Protein AF-X1CZ68-F1 (afdb_monomer_lite)

Structure (mmCIF, N/CA/C/O backbone):
data_AF-X1CZ68-F1
#
_entry.id   AF-X1CZ68-F1
#
loop_
_atom_site.group_PDB
_atom_site.id
_atom_site.type_symbol
_atom_site.label_atom_id
_atom_site.label_alt_id
_atom_site.label_comp_id
_atom_site.label_asym_id
_atom_site.label_entity_id
_atom_site.label_seq_id
_atom_site.pdbx_PDB_ins_code
_atom_site.Cartn_x
_atom_site.Cartn_y
_atom_site.Cartn_z
_atom_site.occupancy
_atom_site.B_iso_or_equiv
_atom_site.auth_seq_id
_atom_site.auth_comp_id
_atom_site.auth_asym_id
_atom_site.auth_atom_id
_atom_site.pdbx_PDB_model_num
ATOM 1 N N . MET A 1 1 ? -23.044 -4.910 13.559 1.00 77.00 1 MET A N 1
A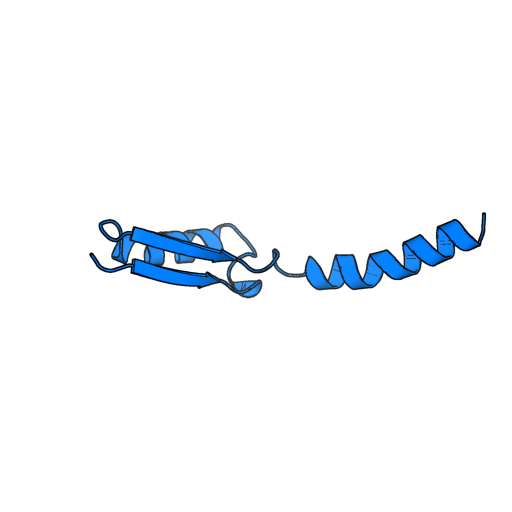TOM 2 C CA . MET A 1 1 ? -21.590 -4.648 13.624 1.00 77.00 1 MET A CA 1
ATOM 3 C C . MET A 1 1 ? -21.196 -3.961 12.331 1.00 77.00 1 MET A C 1
ATOM 5 O O . MET A 1 1 ? -21.365 -4.562 11.278 1.00 77.00 1 MET A O 1
ATOM 9 N N . THR A 1 2 ? -20.769 -2.704 12.396 1.00 90.94 2 THR A N 1
ATOM 10 C CA . THR A 1 2 ? -20.391 -1.931 11.206 1.00 90.94 2 THR A CA 1
ATOM 11 C C . THR A 1 2 ? -19.034 -2.407 10.691 1.00 90.94 2 THR A C 1
ATOM 13 O O . THR A 1 2 ? -18.118 -2.650 11.478 1.00 90.94 2 THR A O 1
ATOM 16 N N . VAL A 1 3 ? -18.913 -2.578 9.374 1.00 96.94 3 VAL A N 1
ATOM 17 C CA . VAL A 1 3 ? -17.643 -2.890 8.706 1.00 96.94 3 VAL A CA 1
ATOM 18 C C . VAL A 1 3 ? -17.223 -1.668 7.906 1.00 96.94 3 VAL A C 1
ATOM 20 O O . VAL A 1 3 ? -17.983 -1.190 7.067 1.00 96.94 3 VAL A O 1
ATOM 23 N N . VAL A 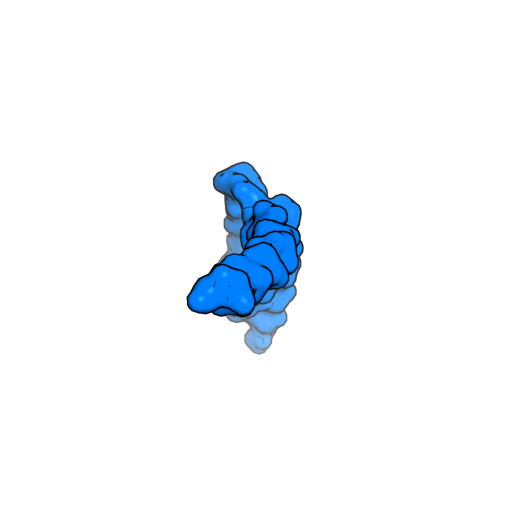1 4 ? -16.015 -1.174 8.158 1.00 97.75 4 VAL A N 1
ATOM 24 C CA . VAL A 1 4 ? -15.454 -0.006 7.477 1.00 97.75 4 VAL A CA 1
ATOM 25 C C . VAL A 1 4 ? -14.425 -0.477 6.457 1.00 97.75 4 VAL A C 1
ATOM 27 O O . VAL A 1 4 ? -13.443 -1.134 6.806 1.00 97.75 4 VAL A O 1
ATOM 30 N N . ILE A 1 5 ? -14.648 -0.140 5.189 1.00 98.00 5 ILE A N 1
ATOM 31 C CA . ILE A 1 5 ? -13.739 -0.467 4.086 1.00 98.00 5 ILE A CA 1
ATOM 32 C C . ILE A 1 5 ? -12.989 0.804 3.698 1.00 98.00 5 ILE A C 1
ATOM 34 O O . ILE A 1 5 ? -13.604 1.811 3.353 1.00 98.00 5 ILE A O 1
ATOM 38 N N . MET A 1 6 ? -11.660 0.764 3.749 1.00 98.06 6 MET A N 1
ATOM 39 C CA . MET A 1 6 ? -10.803 1.911 3.451 1.00 98.06 6 MET A CA 1
ATOM 40 C C . MET A 1 6 ? -9.890 1.580 2.277 1.00 98.06 6 MET A C 1
ATOM 42 O O . MET A 1 6 ? -9.058 0.676 2.375 1.00 98.06 6 MET A O 1
ATOM 46 N N . LYS A 1 7 ? -10.023 2.322 1.174 1.00 98.06 7 LYS A N 1
ATOM 47 C CA . LYS A 1 7 ? -9.141 2.190 0.012 1.00 98.06 7 LYS A CA 1
ATOM 48 C C . LYS A 1 7 ? -8.119 3.321 -0.028 1.00 98.06 7 LYS A C 1
ATOM 50 O O . LYS A 1 7 ? -8.496 4.488 -0.082 1.00 98.06 7 LYS A O 1
ATOM 55 N N . PHE A 1 8 ? -6.837 2.976 -0.114 1.00 97.81 8 PHE A N 1
ATOM 56 C CA . PHE A 1 8 ? -5.731 3.929 -0.229 1.00 97.81 8 PHE A CA 1
ATOM 57 C C . PHE A 1 8 ? -5.062 3.814 -1.600 1.00 97.81 8 PHE A C 1
ATOM 59 O O . PHE A 1 8 ? -4.629 2.738 -2.010 1.00 97.81 8 PHE A 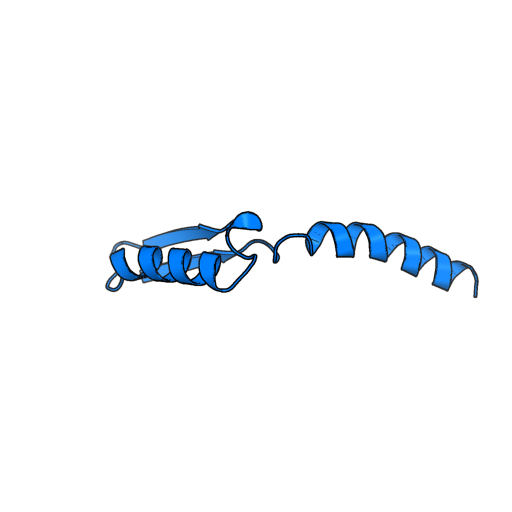O 1
ATOM 66 N N . GLY A 1 9 ? -5.023 4.924 -2.344 1.00 97.50 9 GLY A N 1
ATOM 67 C CA . GLY A 1 9 ? -4.298 5.009 -3.616 1.00 97.50 9 GLY A CA 1
ATOM 68 C C . GLY A 1 9 ? -2.785 5.130 -3.421 1.00 97.50 9 GLY A C 1
ATOM 69 O O . GLY A 1 9 ? -2.321 5.371 -2.310 1.00 97.50 9 GLY A O 1
ATOM 70 N N . GLY A 1 10 ? -2.017 5.020 -4.510 1.00 96.44 10 GLY A N 1
ATOM 71 C CA . GLY A 1 10 ? -0.550 5.078 -4.451 1.00 96.44 10 GLY A CA 1
ATOM 72 C C . GLY A 1 10 ? -0.002 6.379 -3.849 1.00 96.44 10 GLY A C 1
ATOM 73 O O . GLY A 1 10 ? 0.990 6.344 -3.131 1.00 96.44 10 GLY A O 1
ATOM 74 N N . SER A 1 11 ? -0.690 7.513 -4.033 1.00 95.12 11 SER A N 1
ATOM 75 C CA . SER A 1 11 ? -0.312 8.797 -3.420 1.00 95.12 11 SER A CA 1
ATOM 76 C C . SER A 1 11 ? -0.394 8.800 -1.887 1.00 95.12 11 SER A C 1
ATOM 78 O O . SER A 1 11 ? 0.317 9.564 -1.238 1.00 95.12 11 SER A O 1
ATOM 80 N N . CYS A 1 12 ? -1.223 7.934 -1.298 1.00 96.88 12 CYS A N 1
ATOM 81 C CA . CYS A 1 12 ? -1.306 7.735 0.149 1.00 96.88 12 CYS A CA 1
ATOM 82 C C . CYS A 1 12 ? -0.224 6.772 0.668 1.00 96.88 12 CYS A C 1
ATOM 84 O O . CYS A 1 12 ? -0.009 6.689 1.872 1.00 96.88 12 CYS A O 1
ATOM 86 N N . LEU A 1 13 ? 0.455 6.052 -0.227 1.00 97.44 13 LEU A N 1
ATOM 87 C CA . LEU A 1 13 ? 1.415 4.991 0.073 1.00 97.44 13 LEU A CA 1
ATOM 88 C C . LEU A 1 13 ? 2.793 5.358 -0.497 1.00 97.44 13 LEU A C 1
ATOM 90 O O . LEU A 1 13 ? 3.384 4.619 -1.286 1.00 97.44 13 LEU A O 1
ATOM 94 N N . LYS A 1 14 ? 3.257 6.564 -0.153 1.00 97.44 14 LYS A N 1
ATOM 95 C CA . LYS A 1 14 ? 4.486 7.165 -0.690 1.00 97.44 14 LYS A CA 1
ATOM 96 C C . LYS A 1 14 ? 5.620 7.210 0.331 1.00 97.44 14 LYS A C 1
ATOM 98 O O . LYS A 1 14 ? 6.736 6.815 0.023 1.00 97.44 14 LYS A O 1
ATOM 103 N N . ASP A 1 15 ? 5.337 7.732 1.519 1.00 97.31 15 ASP A N 1
ATOM 104 C CA . ASP A 1 15 ? 6.332 8.011 2.552 1.00 97.31 15 ASP A CA 1
ATOM 105 C C . ASP A 1 15 ? 5.705 7.969 3.951 1.00 97.31 15 ASP A C 1
ATOM 107 O O . ASP A 1 15 ? 4.484 7.885 4.109 1.00 97.31 15 ASP A O 1
ATOM 111 N N . ASN A 1 16 ? 6.550 8.052 4.979 1.00 97.31 16 ASN A N 1
ATOM 112 C CA . ASN A 1 16 ? 6.125 8.006 6.377 1.00 97.31 16 ASN A CA 1
ATOM 113 C C . ASN A 1 16 ? 5.071 9.076 6.726 1.00 97.31 16 ASN A C 1
ATOM 115 O O . ASN A 1 16 ? 4.143 8.820 7.490 1.00 97.31 16 ASN A O 1
ATOM 119 N N . THR A 1 17 ? 5.160 10.271 6.136 1.00 97.94 17 THR A N 1
ATOM 120 C CA . THR A 1 17 ? 4.185 11.344 6.374 1.00 97.94 17 THR A CA 1
ATOM 121 C C . THR A 1 17 ? 2.804 10.959 5.846 1.00 97.94 17 THR A C 1
ATOM 123 O O . THR A 1 17 ? 1.796 11.207 6.513 1.00 97.94 17 THR A O 1
ATOM 126 N N . ALA A 1 18 ? 2.728 10.322 4.677 1.00 97.50 18 ALA A N 1
ATOM 127 C CA . ALA A 1 18 ? 1.477 9.791 4.144 1.00 97.50 18 ALA A CA 1
ATOM 128 C C . ALA A 1 18 ? 0.917 8.653 5.018 1.00 97.50 18 ALA A C 1
ATOM 130 O O . ALA A 1 18 ? -0.277 8.653 5.329 1.00 97.50 18 ALA A O 1
ATOM 131 N N . PHE A 1 19 ? 1.774 7.749 5.504 1.00 97.94 19 PHE A N 1
ATOM 132 C CA . PHE A 1 19 ? 1.368 6.670 6.412 1.00 97.94 19 PHE A CA 1
ATOM 133 C C . PHE A 1 19 ? 0.848 7.184 7.761 1.00 97.94 19 PHE A C 1
ATOM 135 O O . PHE A 1 19 ? -0.157 6.674 8.253 1.00 97.94 19 PHE A O 1
ATOM 142 N N . ASN A 1 20 ? 1.435 8.244 8.319 1.00 98.44 20 ASN A N 1
ATOM 143 C CA . ASN A 1 20 ? 0.914 8.885 9.529 1.00 98.44 20 ASN A CA 1
ATOM 144 C C . ASN A 1 20 ? -0.501 9.450 9.321 1.00 98.44 20 ASN A C 1
ATOM 146 O O . ASN A 1 20 ? -1.349 9.350 10.206 1.00 98.44 20 ASN A O 1
ATOM 150 N N . LYS A 1 21 ? -0.802 9.995 8.134 1.00 98.00 21 LYS A N 1
ATOM 151 C CA . LYS A 1 21 ? -2.167 10.437 7.797 1.00 98.00 21 LYS A CA 1
ATOM 152 C C . LYS A 1 21 ? -3.136 9.260 7.710 1.00 98.00 21 LYS A C 1
ATOM 154 O O . LYS A 1 21 ? -4.243 9.363 8.233 1.00 98.00 21 LYS A O 1
ATOM 159 N N . ILE A 1 22 ? -2.717 8.147 7.099 1.00 97.81 22 ILE A N 1
ATOM 160 C CA . ILE A 1 22 ? -3.502 6.905 7.084 1.00 97.81 22 ILE A CA 1
ATOM 161 C C . ILE A 1 22 ? -3.795 6.470 8.519 1.00 97.81 22 ILE A C 1
ATOM 163 O O . ILE A 1 22 ? -4.960 6.312 8.865 1.00 97.81 22 ILE A O 1
ATOM 167 N N . TYR A 1 23 ? -2.770 6.349 9.364 1.00 97.69 23 TYR A N 1
ATOM 168 C CA . TYR A 1 23 ? -2.911 5.962 10.768 1.00 97.69 23 TYR A CA 1
ATOM 169 C C . TYR A 1 23 ? -3.918 6.841 11.520 1.00 97.69 23 TYR A C 1
ATOM 171 O O . TYR A 1 23 ? -4.810 6.336 12.200 1.00 97.69 23 TYR A O 1
ATOM 179 N N . ASN A 1 24 ? -3.843 8.159 11.341 1.00 98.06 24 ASN A N 1
ATOM 180 C CA . ASN A 1 24 ? -4.784 9.078 11.974 1.00 98.06 24 ASN A CA 1
ATOM 181 C C . ASN A 1 24 ? -6.231 8.828 11.520 1.00 98.06 24 ASN A C 1
ATOM 183 O O . ASN A 1 24 ? -7.132 8.820 12.355 1.00 98.06 24 ASN A O 1
ATOM 187 N N . ILE A 1 25 ? -6.460 8.563 10.228 1.00 96.75 25 ILE A N 1
ATOM 188 C CA . ILE A 1 25 ? -7.790 8.227 9.693 1.00 96.75 25 ILE A CA 1
ATOM 189 C C . ILE A 1 25 ? -8.277 6.878 10.235 1.00 96.75 25 ILE A C 1
ATOM 191 O O . ILE A 1 25 ? -9.430 6.761 10.651 1.00 96.75 25 ILE A O 1
ATOM 195 N N . THR A 1 26 ? -7.422 5.851 10.265 1.00 96.94 26 THR A N 1
ATOM 196 C CA . THR A 1 26 ? -7.815 4.515 10.742 1.00 96.94 26 THR A CA 1
ATOM 197 C C . THR A 1 26 ? -8.148 4.502 12.234 1.00 96.94 26 THR A C 1
ATOM 199 O O . THR A 1 26 ? -8.997 3.717 12.669 1.00 96.94 26 THR A O 1
ATOM 202 N N . ASN A 1 27 ? -7.524 5.391 13.012 1.00 97.25 27 ASN A N 1
ATOM 203 C CA . ASN A 1 27 ? -7.752 5.528 14.446 1.00 97.25 27 ASN A CA 1
ATOM 204 C C . ASN A 1 27 ? -9.128 6.130 14.790 1.00 97.25 27 ASN A C 1
ATOM 206 O O . ASN A 1 27 ? -9.665 5.840 15.858 1.00 97.25 27 ASN A O 1
ATOM 210 N N . ILE A 1 28 ? -9.747 6.893 13.877 1.00 97.06 28 ILE A N 1
ATOM 211 C CA . ILE A 1 28 ? -11.135 7.379 14.031 1.00 97.06 28 ILE A CA 1
ATOM 212 C C . ILE A 1 28 ? -12.103 6.193 14.175 1.00 97.06 28 ILE A C 1
ATOM 214 O O . ILE A 1 28 ? -13.036 6.239 14.970 1.00 97.06 28 ILE A O 1
ATOM 218 N N . TYR A 1 29 ? -11.816 5.090 13.480 1.00 95.94 29 TYR A N 1
ATOM 219 C CA . TYR A 1 29 ? -12.619 3.864 13.454 1.00 95.94 29 TYR A CA 1
ATOM 220 C C . TYR A 1 29 ? -11.963 2.745 14.274 1.00 95.94 29 TYR A C 1
ATOM 222 O O . TYR A 1 29 ? -11.965 1.571 13.895 1.00 95.94 29 TYR A O 1
ATOM 230 N N . LYS A 1 30 ? -11.292 3.083 15.384 1.00 95.12 30 LYS A N 1
ATOM 231 C CA . LYS A 1 30 ? -10.504 2.115 16.170 1.00 95.12 30 LYS A CA 1
ATOM 232 C C . LYS A 1 30 ? -11.311 0.908 16.664 1.00 95.12 30 LYS A C 1
ATOM 234 O O . LYS A 1 30 ? -10.754 -0.184 16.695 1.00 95.12 30 LYS A O 1
ATOM 239 N N . ASN A 1 31 ? -12.596 1.105 16.965 1.00 96.44 31 ASN A N 1
ATOM 240 C CA . ASN A 1 31 ? -13.488 0.085 17.525 1.00 96.44 31 ASN A CA 1
ATOM 241 C C . ASN A 1 31 ? -14.296 -0.683 16.465 1.00 96.44 31 ASN A C 1
ATOM 243 O O . ASN A 1 31 ? -14.979 -1.647 16.805 1.00 96.44 31 ASN A O 1
ATOM 247 N N . ASP A 1 32 ? -14.232 -0.273 15.198 1.00 96.56 32 ASP A N 1
ATOM 248 C CA . ASP A 1 32 ? -14.953 -0.932 14.112 1.00 96.56 32 ASP A CA 1
ATOM 249 C C . ASP A 1 32 ? -14.112 -2.038 13.469 1.00 96.56 32 ASP A C 1
ATOM 251 O O . ASP A 1 32 ? -12.875 -1.994 13.443 1.00 96.56 32 ASP A O 1
ATOM 255 N N . LYS A 1 33 ? -14.788 -3.022 12.867 1.00 96.31 33 LYS A N 1
ATOM 256 C CA . LYS A 1 33 ? -14.122 -4.005 12.008 1.00 96.31 33 LYS A CA 1
ATOM 257 C C . LYS A 1 33 ? -13.672 -3.304 10.725 1.00 96.31 33 LYS A C 1
ATOM 259 O O . LYS A 1 33 ? -14.497 -2.745 10.006 1.00 96.31 33 LYS A O 1
ATOM 264 N N . LYS A 1 34 ? -12.374 -3.358 10.423 1.00 96.38 34 LYS A N 1
ATOM 265 C CA . LYS A 1 34 ? -11.760 -2.641 9.295 1.00 96.38 34 LYS A CA 1
ATOM 266 C C . LYS A 1 34 ? -11.236 -3.598 8.233 1.00 96.38 34 LYS A C 1
ATOM 268 O O . LYS A 1 34 ? -10.624 -4.611 8.563 1.00 96.38 34 LYS A O 1
ATOM 273 N N . ILE A 1 35 ? -11.444 -3.246 6.968 1.00 97.94 35 ILE A N 1
ATOM 274 C CA . ILE A 1 35 ? -10.825 -3.890 5.807 1.00 97.94 35 ILE A CA 1
ATOM 275 C C . ILE A 1 35 ? -10.064 -2.817 5.034 1.00 97.94 35 ILE A C 1
ATOM 277 O O . ILE A 1 35 ? -10.634 -1.793 4.655 1.00 97.94 35 ILE A O 1
ATOM 281 N N . TYR A 1 36 ? -8.780 -3.060 4.790 1.00 98.00 36 TYR A N 1
ATOM 282 C CA . TYR A 1 36 ? -7.920 -2.145 4.049 1.00 98.00 36 TYR A CA 1
ATOM 283 C C . TYR A 1 36 ? -7.683 -2.664 2.636 1.00 98.00 36 TYR A C 1
ATOM 285 O O . TYR A 1 36 ? -7.308 -3.819 2.449 1.00 98.00 36 TYR A O 1
ATOM 293 N N . VAL A 1 37 ? -7.864 -1.792 1.649 1.00 98.38 37 VAL A N 1
ATOM 294 C CA . VAL A 1 37 ? -7.545 -2.052 0.244 1.00 98.38 37 VAL A CA 1
ATOM 295 C C . VAL A 1 37 ? -6.446 -1.082 -0.168 1.00 98.38 37 VAL A C 1
ATOM 297 O O . VAL A 1 37 ? -6.671 0.121 -0.289 1.00 98.38 37 VAL A O 1
ATOM 300 N N . ALA A 1 38 ? -5.237 -1.591 -0.364 1.00 97.62 38 ALA A N 1
ATOM 301 C CA . ALA A 1 38 ? -4.087 -0.782 -0.742 1.00 97.62 38 ALA A CA 1
ATOM 302 C C . ALA A 1 38 ? -3.780 -0.949 -2.234 1.00 97.62 38 ALA A C 1
ATOM 304 O O . ALA A 1 38 ? -3.754 -2.062 -2.754 1.00 97.62 38 ALA A O 1
ATOM 305 N N . SER A 1 39 ? -3.533 0.163 -2.926 1.00 98.12 39 SER A N 1
ATOM 306 C CA . SER A 1 39 ? -2.802 0.138 -4.196 1.00 98.12 39 SER A CA 1
ATOM 307 C C . SER A 1 39 ? -1.318 -0.204 -3.959 1.00 98.12 39 SER A C 1
ATOM 309 O O . SER A 1 39 ? -0.868 -0.292 -2.818 1.00 98.12 39 SER A O 1
ATOM 311 N N . ALA A 1 40 ? -0.535 -0.374 -5.028 1.00 97.75 40 ALA A N 1
ATOM 312 C CA . ALA A 1 40 ? 0.922 -0.431 -4.907 1.00 97.75 40 ALA A CA 1
ATOM 313 C C . ALA A 1 40 ? 1.489 0.897 -4.365 1.00 97.75 40 ALA A C 1
ATOM 315 O O . ALA A 1 40 ? 0.834 1.944 -4.455 1.00 97.75 40 ALA A O 1
ATOM 316 N N . PHE A 1 41 ? 2.718 0.864 -3.838 1.00 97.94 41 PHE A N 1
ATOM 317 C CA . PHE A 1 41 ? 3.429 2.090 -3.470 1.00 97.94 41 PHE A CA 1
ATOM 318 C C . PHE A 1 41 ? 3.583 3.013 -4.676 1.00 97.94 41 PHE A C 1
ATOM 320 O O . PHE A 1 41 ? 3.645 2.563 -5.825 1.00 97.94 41 PHE A O 1
ATOM 327 N N . SER A 1 42 ? 3.624 4.317 -4.403 1.00 97.94 42 SER A N 1
ATOM 328 C CA . SER A 1 42 ? 3.695 5.347 -5.439 1.00 97.94 42 SER A CA 1
ATOM 329 C C . SER A 1 42 ? 4.792 5.036 -6.466 1.00 97.94 42 SER A C 1
ATOM 331 O O . SER A 1 42 ? 5.958 4.901 -6.107 1.00 97.94 42 SER A O 1
ATOM 333 N N . GLY A 1 43 ? 4.415 4.939 -7.744 1.00 96.75 43 GLY A N 1
ATOM 334 C CA . GLY A 1 43 ? 5.329 4.681 -8.864 1.00 96.75 43 GLY A CA 1
ATOM 335 C C . GLY A 1 43 ? 5.719 3.214 -9.093 1.00 96.75 43 GLY A C 1
ATOM 336 O O . GLY A 1 43 ? 6.265 2.905 -10.147 1.00 96.75 43 GLY A O 1
ATOM 337 N N . ILE A 1 44 ? 5.411 2.282 -8.179 1.00 97.38 44 ILE A N 1
ATOM 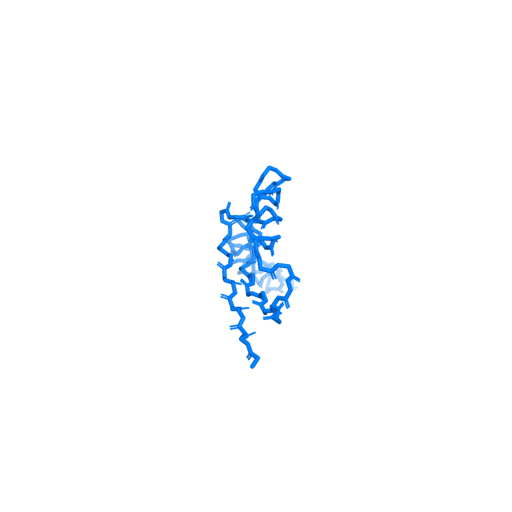338 C CA . ILE A 1 44 ? 5.787 0.865 -8.348 1.00 97.38 44 ILE A CA 1
ATOM 339 C C . ILE A 1 44 ? 5.060 0.217 -9.526 1.00 97.38 44 ILE A C 1
ATOM 341 O O . ILE A 1 44 ? 5.681 -0.530 -10.277 1.00 97.38 44 ILE A O 1
ATOM 345 N N . THR A 1 45 ? 3.775 0.519 -9.730 1.00 97.31 45 THR A N 1
ATOM 346 C CA . THR A 1 45 ? 3.030 -0.002 -10.889 1.00 97.31 45 THR A CA 1
ATOM 347 C C . THR A 1 45 ? 3.716 0.380 -12.199 1.00 97.31 45 THR A C 1
ATOM 349 O O . THR A 1 45 ? 3.935 -0.481 -13.047 1.00 97.31 45 THR A O 1
ATOM 352 N N . ASP A 1 46 ? 4.129 1.641 -12.335 1.00 97.19 46 ASP A N 1
ATOM 353 C CA . ASP A 1 46 ? 4.792 2.132 -13.544 1.00 97.19 46 ASP A CA 1
ATOM 354 C C . ASP A 1 46 ? 6.178 1.507 -13.717 1.00 97.19 46 ASP A C 1
ATOM 356 O O . ASP A 1 46 ? 6.555 1.128 -14.825 1.00 97.19 46 ASP A O 1
ATOM 360 N N . ILE A 1 47 ? 6.935 1.342 -12.627 1.00 97.06 47 ILE A N 1
ATOM 3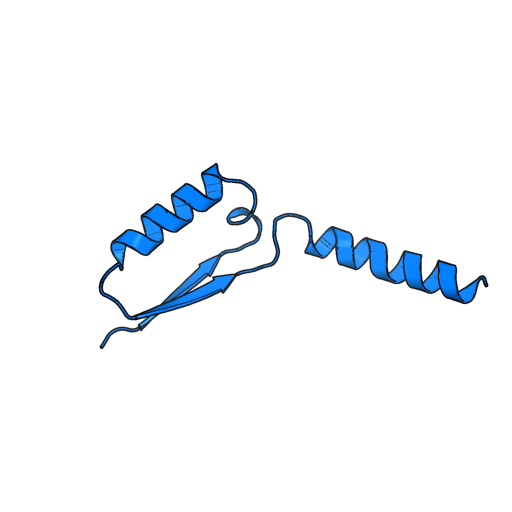61 C CA . ILE A 1 47 ? 8.228 0.645 -12.657 1.00 97.06 47 ILE A CA 1
ATOM 362 C C . ILE A 1 47 ? 8.044 -0.781 -13.177 1.00 97.06 47 ILE A C 1
ATOM 364 O O . ILE A 1 47 ? 8.778 -1.199 -14.072 1.00 97.06 47 ILE A O 1
ATOM 368 N N . LEU A 1 48 ? 7.059 -1.520 -12.666 1.00 96.81 48 LEU A N 1
ATOM 369 C CA . LEU A 1 48 ? 6.806 -2.899 -13.083 1.00 96.81 48 LEU A CA 1
ATOM 370 C C . LEU A 1 48 ? 6.376 -2.978 -14.551 1.00 96.81 48 LEU A C 1
ATOM 372 O O . LEU A 1 48 ? 6.939 -3.774 -15.302 1.00 96.81 48 LEU A O 1
ATOM 376 N N . LEU A 1 49 ? 5.449 -2.116 -14.979 1.00 96.75 49 LEU A N 1
ATOM 377 C CA . LEU A 1 49 ? 4.985 -2.051 -16.368 1.00 96.75 49 LEU A CA 1
ATOM 378 C C . LEU A 1 49 ? 6.113 -1.705 -17.344 1.00 96.75 49 LEU A C 1
ATOM 380 O O . LEU A 1 49 ? 6.165 -2.258 -18.437 1.00 96.75 49 LEU A O 1
ATOM 384 N N . ASN A 1 50 ? 7.044 -0.840 -16.943 1.00 95.94 50 ASN A N 1
ATOM 385 C CA . ASN A 1 50 ? 8.190 -0.465 -17.770 1.00 95.94 50 ASN A CA 1
ATOM 386 C C . ASN A 1 50 ? 9.329 -1.494 -17.738 1.00 95.94 50 ASN A C 1
ATOM 388 O O . ASN A 1 50 ? 10.159 -1.520 -18.650 1.00 95.94 50 ASN A O 1
ATOM 392 N N . THR A 1 51 ? 9.400 -2.320 -16.693 1.00 95.88 51 THR A N 1
ATOM 393 C CA . THR A 1 51 ? 10.456 -3.328 -16.522 1.00 95.88 51 THR A CA 1
ATOM 394 C C . THR A 1 51 ? 10.100 -4.638 -17.213 1.00 95.88 51 THR A C 1
ATOM 396 O O . THR A 1 51 ? 10.942 -5.196 -17.912 1.00 95.88 51 THR A O 1
ATOM 399 N N . ALA A 1 52 ? 8.859 -5.110 -17.079 1.00 93.12 52 ALA A N 1
ATOM 400 C CA . ALA A 1 52 ? 8.407 -6.385 -17.638 1.00 93.12 52 ALA A CA 1
ATOM 401 C C . ALA A 1 52 ? 8.727 -6.576 -19.141 1.00 93.12 52 ALA A C 1
ATOM 403 O O . ALA A 1 52 ? 9.343 -7.589 -19.477 1.00 93.12 52 ALA A O 1
ATOM 404 N N . PRO A 1 53 ? 8.410 -5.634 -20.056 1.00 89.44 53 PRO A N 1
ATOM 405 C CA . PRO A 1 53 ? 8.714 -5.806 -21.477 1.00 89.44 53 PRO A CA 1
ATOM 406 C C . PRO A 1 53 ? 10.219 -5.765 -21.767 1.00 89.44 53 PRO A C 1
ATOM 408 O O . PRO A 1 53 ? 10.698 -6.515 -22.614 1.00 89.44 53 PRO A O 1
ATOM 411 N N . LYS A 1 54 ? 10.990 -4.941 -21.043 1.00 89.81 54 LYS A N 1
ATOM 412 C CA . LYS A 1 54 ? 12.455 -4.883 -21.197 1.00 89.81 54 LYS A CA 1
ATOM 413 C C . LYS A 1 54 ? 13.107 -6.204 -20.806 1.00 89.81 54 LYS A C 1
ATOM 415 O O . LYS A 1 54 ? 14.008 -6.670 -21.495 1.00 89.81 54 LYS A O 1
ATOM 420 N N . LEU A 1 55 ? 12.624 -6.810 -19.723 1.00 86.19 55 LEU A N 1
ATOM 421 C CA . LEU A 1 55 ? 13.088 -8.111 -19.264 1.00 86.19 55 LEU A CA 1
ATOM 422 C C . LEU A 1 55 ? 12.755 -9.206 -20.289 1.00 86.19 55 LEU A C 1
ATOM 424 O O . LEU A 1 55 ? 13.615 -10.013 -20.623 1.00 86.19 55 LEU A O 1
ATOM 428 N N . ALA A 1 56 ? 11.537 -9.195 -20.838 1.00 83.69 56 ALA A N 1
ATOM 429 C CA . ALA A 1 56 ? 11.116 -10.151 -21.861 1.00 83.69 56 ALA A CA 1
ATOM 430 C C . ALA A 1 56 ? 11.982 -10.078 -23.132 1.00 83.69 56 ALA A C 1
ATOM 432 O O . ALA A 1 56 ? 12.378 -11.115 -23.658 1.00 83.69 56 ALA A O 1
ATOM 433 N N . ILE A 1 57 ? 12.327 -8.869 -23.592 1.00 82.81 57 ILE A N 1
ATOM 434 C CA . ILE A 1 57 ? 13.236 -8.680 -24.734 1.00 82.81 57 ILE A CA 1
ATOM 435 C C . ILE A 1 57 ? 14.632 -9.224 -24.412 1.00 82.81 57 ILE A C 1
ATOM 437 O O . ILE A 1 57 ? 15.189 -9.950 -25.228 1.00 82.81 57 ILE A O 1
ATOM 441 N N . ALA A 1 58 ? 15.172 -8.926 -23.225 1.00 80.31 58 ALA A N 1
ATOM 442 C CA . ALA A 1 58 ? 16.496 -9.396 -22.819 1.00 80.31 58 ALA A CA 1
ATOM 443 C C . ALA A 1 58 ? 16.610 -10.932 -22.829 1.00 80.31 58 ALA A C 1
ATOM 445 O O . ALA A 1 58 ? 17.635 -11.466 -23.247 1.00 80.31 58 ALA A O 1
ATOM 446 N N . PHE A 1 59 ? 15.554 -11.643 -22.422 1.00 81.75 59 PHE A N 1
ATOM 447 C CA . PHE A 1 59 ? 15.516 -13.107 -22.481 1.00 81.75 59 PHE A CA 1
ATOM 448 C C . PHE A 1 59 ? 15.305 -13.667 -23.889 1.00 81.75 59 PHE A C 1
ATOM 450 O O . PHE A 1 59 ? 15.774 -14.762 -24.163 1.00 81.75 59 PHE A O 1
ATOM 457 N N . ALA A 1 60 ? 14.620 -12.942 -24.776 1.00 76.12 60 ALA A N 1
ATOM 458 C CA . ALA A 1 60 ? 14.447 -13.356 -26.170 1.00 76.12 60 ALA A CA 1
ATOM 459 C C . ALA A 1 60 ? 15.710 -13.141 -27.027 1.00 76.12 60 ALA A C 1
ATOM 461 O O . ALA A 1 60 ? 15.806 -13.689 -28.121 1.00 76.12 60 ALA A O 1
ATOM 462 N N . SER A 1 61 ? 16.653 -12.321 -26.555 1.00 75.38 61 SER A N 1
ATOM 463 C CA . SER A 1 61 ? 17.941 -12.049 -27.209 1.00 75.38 61 SER A CA 1
ATOM 464 C C . SER A 1 61 ? 19.102 -12.947 -26.750 1.00 75.38 61 SER A C 1
ATOM 466 O O . SER A 1 61 ? 20.231 -12.726 -27.190 1.00 75.38 61 SER A O 1
ATOM 468 N N . LEU A 1 62 ? 18.839 -13.909 -25.859 1.00 65.38 62 LEU A N 1
ATOM 469 C CA . LEU A 1 62 ? 19.768 -14.953 -25.401 1.00 65.38 62 LEU A CA 1
ATOM 470 C C . LEU A 1 62 ? 19.506 -16.264 -26.149 1.00 65.38 62 LEU A C 1
ATOM 472 O O . LEU A 1 62 ? 20.497 -16.985 -26.396 1.00 65.38 62 LEU A O 1
#

Sequence (62 aa):
MTVVIMKFGGSCLKDNTAFNKIYNITNIYKNDKKIYVASAFSGIT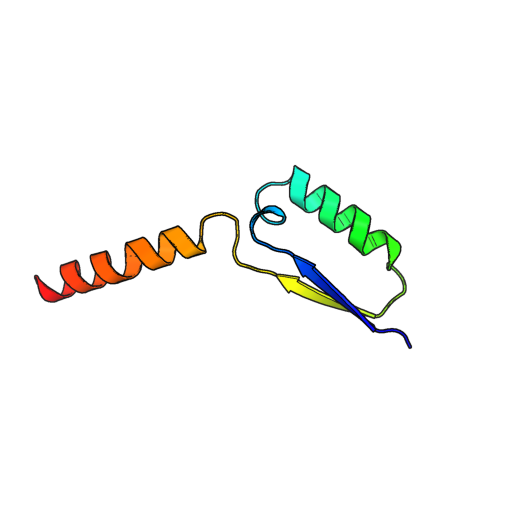DILLNTAPKLAIAFASL

Organism: NCBI:txid412755

Radius of gyration: 17.48 Å; chains: 1; bounding box: 41×26×45 Å

pLDDT: mean 94.14, std 6.95, range [65.38, 98.44]

Secondary structure (DSSP, 8-state):
--EEEEEE-GGGSSSHHHHHHHHHHHHHTTTSEEEEEE-PSTTHHHHHHHHHHHHHHHHHT-

InterPro domains:
  IPR018042 Aspartate kinase, conserved site [PS00324] (5-13)
  IPR036393 Acetylglutamate kinase-like superfamily [G3DSA:3.40.1160.10] (1-61)
  IPR036393 Acetylglutamate kinase-like superfamily [SSF53633] (3-51)

Foldseek 3Di:
DDEAEEEDEQVLQEDPVSVVVVVVVVVVCVPHHYDYHYDDHRCPVVVCVVVVVVVVVVVVVD